Protein AF-K3WC01-F1 (afdb_monomer)

Radius of gyration: 13.49 Å; Cα contacts (8 Å, |Δi|>4): 91; chains: 1; bounding box: 34×24×38 Å

Sequence (81 aa):
SKTITPTCNHCTSYGAPEQVWELVDVETKPLQPTQVRIKVAFTSINPIDYKLSEYGASWFPRTPSEEAPFVIGFDENLMCT

pLDDT: mean 75.9, std 11.94, range [45.5, 95.94]

Secondary structure (DSSP, 8-state):
-PPPPPEEEEESS-S-HHHHEEEEE---PPPPTT------S-----HHHHHHHHHHHHHSSS---SSS--SS--GGGG-B-

InterPro domains:
  IPR011032 GroES-like superfamily [SSF50129] (5-74)

Mean predicted aligned error: 6.87 Å

Foldseek 3Di:
DDDDQWWAFDAPAADQCVVGTDIDGDDDDDDDPPDDDDDDPDFDDDPVLRVCRHPVVVVDVDDADPVRFDPDDDRNSVGTD

Solvent-accessible surface area (backbone atoms only — not comparable to full-atom values): 5391 Å² total; per-residue (Å²): 133,85,86,75,78,37,36,25,66,43,56,81,53,70,32,59,58,92,79,35,56,43,83,40,82,50,84,88,74,87,76,54,100,92,57,84,88,79,81,54,87,76,81,72,90,54,79,64,50,62,47,44,31,54,49,32,70,82,78,36,102,62,74,45,43,93,94,46,57,73,94,56,98,48,65,70,81,61,46,39,77

Structure (mmCIF, N/CA/C/O backbone):
data_AF-K3WC01-F1
#
_entry.id   AF-K3WC01-F1
#
loop_
_atom_site.group_PDB
_atom_site.id
_atom_site.type_symbol
_atom_site.label_atom_id
_atom_site.label_alt_id
_atom_site.label_comp_id
_atom_site.label_asym_id
_atom_site.label_entity_id
_atom_site.label_seq_id
_atom_site.pdbx_PDB_ins_code
_atom_site.Cartn_x
_atom_site.Cartn_y
_atom_site.Cartn_z
_atom_site.occupancy
_atom_site.B_iso_or_equiv
_atom_site.auth_seq_id
_atom_site.auth_comp_id
_atom_site.auth_asym_id
_atom_site.auth_atom_id
_atom_site.pdbx_PDB_model_num
ATOM 1 N N . SER A 1 1 ? -9.269 15.626 22.778 1.00 48.94 1 SER A N 1
ATOM 2 C CA . SER A 1 1 ? -8.800 14.626 21.801 1.00 48.94 1 SER A CA 1
ATOM 3 C C . SER A 1 1 ? -8.065 15.375 20.705 1.00 48.94 1 SER A C 1
ATOM 5 O O . SER A 1 1 ? -8.641 16.332 20.203 1.00 48.94 1 SER A O 1
ATOM 7 N N . LYS A 1 2 ? -6.799 15.058 20.399 1.00 48.25 2 LYS A N 1
ATOM 8 C CA . LYS A 1 2 ? -6.135 15.629 19.216 1.00 48.25 2 LYS A CA 1
ATOM 9 C C . LYS A 1 2 ? -6.677 14.886 17.998 1.00 48.25 2 LYS A C 1
ATOM 11 O O . LYS A 1 2 ? -6.565 13.664 17.952 1.00 48.25 2 LYS A O 1
ATOM 16 N N . THR A 1 3 ? -7.280 15.602 17.057 1.00 56.91 3 THR A N 1
ATOM 17 C CA . THR A 1 3 ? -7.607 15.046 15.742 1.00 56.91 3 THR A CA 1
ATOM 18 C C . THR A 1 3 ? -6.286 14.735 15.046 1.00 56.91 3 THR A C 1
ATOM 20 O O . THR A 1 3 ? -5.472 15.635 14.859 1.00 56.91 3 THR A O 1
ATOM 23 N N . ILE A 1 4 ? -6.037 13.459 14.761 1.00 63.72 4 ILE A N 1
ATOM 24 C CA . ILE A 1 4 ? -4.902 13.019 13.948 1.00 63.72 4 ILE A CA 1
ATOM 25 C C . ILE A 1 4 ? -5.437 12.918 12.526 1.00 63.72 4 ILE A C 1
ATOM 27 O O . ILE A 1 4 ? -6.401 12.183 12.300 1.00 63.72 4 ILE A O 1
ATOM 31 N N . THR A 1 5 ? -4.858 13.683 11.606 1.00 72.12 5 THR A N 1
ATOM 32 C CA . THR A 1 5 ? -5.101 13.502 10.175 1.00 72.12 5 THR A CA 1
ATOM 33 C C . THR A 1 5 ? -4.397 12.213 9.751 1.00 72.12 5 THR A C 1
ATOM 35 O O . THR A 1 5 ? -3.209 12.082 10.049 1.00 72.12 5 THR A O 1
ATOM 38 N N . PRO A 1 6 ? -5.104 11.236 9.159 1.00 74.69 6 PRO A N 1
ATOM 39 C CA . PRO A 1 6 ? -4.462 10.025 8.672 1.00 74.69 6 PRO A CA 1
ATOM 40 C C . PRO A 1 6 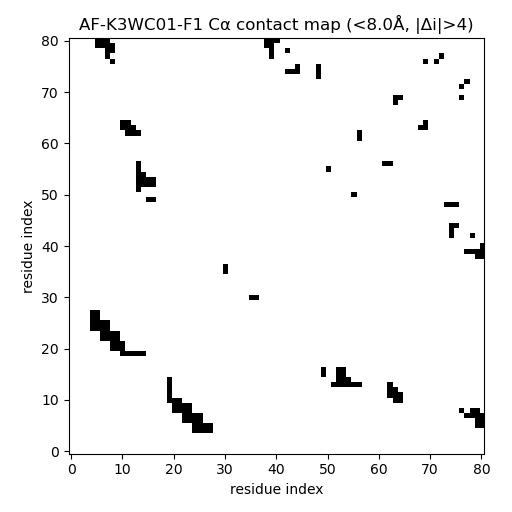? -3.559 10.352 7.482 1.00 74.69 6 PRO A C 1
ATOM 42 O O . PRO A 1 6 ? -3.956 11.106 6.592 1.00 74.69 6 PRO A O 1
ATOM 45 N N . THR A 1 7 ? -2.371 9.756 7.463 1.00 77.75 7 THR A N 1
ATOM 46 C CA . THR A 1 7 ? -1.418 9.874 6.351 1.00 77.75 7 THR A CA 1
ATOM 47 C C . THR A 1 7 ? -1.353 8.563 5.594 1.00 77.75 7 THR A C 1
ATOM 49 O O . THR A 1 7 ? -1.161 7.523 6.225 1.00 77.75 7 THR A O 1
ATOM 52 N N . CYS A 1 8 ? -1.469 8.597 4.268 1.00 74.56 8 CYS A N 1
ATOM 53 C CA . CYS A 1 8 ? -1.415 7.407 3.427 1.00 74.56 8 CYS A CA 1
ATOM 54 C C . CYS A 1 8 ? -0.283 7.452 2.404 1.00 74.56 8 CYS A C 1
ATOM 56 O O . CYS A 1 8 ? 0.050 8.524 1.902 1.00 74.56 8 CYS A O 1
ATOM 58 N N . ASN A 1 9 ? 0.243 6.283 2.032 1.00 71.56 9 ASN A N 1
ATOM 59 C CA . ASN A 1 9 ? 1.005 6.149 0.794 1.00 71.56 9 ASN A CA 1
ATOM 60 C C . ASN A 1 9 ? 0.049 6.282 -0.393 1.00 71.56 9 ASN A C 1
ATOM 62 O O . ASN A 1 9 ? -0.900 5.509 -0.535 1.00 71.56 9 ASN A O 1
ATOM 66 N N . HIS A 1 10 ? 0.308 7.262 -1.246 1.00 71.81 10 HIS A N 1
ATOM 67 C CA . HIS A 1 10 ? -0.445 7.511 -2.461 1.00 71.81 10 HIS A CA 1
ATOM 68 C C . HIS A 1 10 ? 0.400 7.117 -3.670 1.00 71.81 10 HIS A C 1
ATOM 70 O O . HIS A 1 10 ? 1.557 7.514 -3.800 1.00 71.81 10 HIS A O 1
ATOM 76 N N . CYS A 1 11 ? -0.184 6.282 -4.528 1.00 66.94 11 CYS A N 1
ATOM 77 C CA . CYS A 1 11 ? 0.440 5.760 -5.736 1.00 66.94 11 CYS A CA 1
ATOM 78 C C . CYS A 1 11 ? -0.489 6.054 -6.915 1.00 66.94 11 CYS A C 1
ATOM 80 O O . CYS A 1 11 ? -1.558 5.457 -7.044 1.00 66.94 11 CYS A O 1
ATOM 82 N N . THR A 1 12 ? -0.090 7.003 -7.761 1.00 68.62 12 THR A N 1
ATOM 83 C CA . THR A 1 12 ? -0.873 7.456 -8.927 1.00 68.62 12 THR A CA 1
ATOM 84 C C . THR A 1 12 ? -0.391 6.857 -10.243 1.00 68.62 12 THR A C 1
ATOM 86 O O . THR A 1 12 ? -1.006 7.074 -11.289 1.00 68.62 12 THR A O 1
ATOM 89 N N . SER A 1 13 ? 0.710 6.099 -10.216 1.00 75.38 13 SER A N 1
ATOM 90 C CA . SER A 1 13 ? 1.292 5.425 -11.377 1.00 75.38 13 SER A CA 1
ATOM 91 C C . SER A 1 13 ? 2.199 4.270 -10.949 1.00 75.38 13 SER A C 1
ATOM 93 O O . SER A 1 13 ? 2.745 4.277 -9.851 1.00 75.38 13 SER A O 1
ATOM 95 N N . TYR A 1 14 ? 2.359 3.276 -11.824 1.00 82.00 14 TYR A N 1
ATOM 96 C CA . TYR A 1 14 ? 3.344 2.210 -11.632 1.00 82.00 14 TYR A CA 1
ATOM 97 C C . TYR A 1 14 ? 4.756 2.727 -11.931 1.00 82.00 14 TYR A C 1
A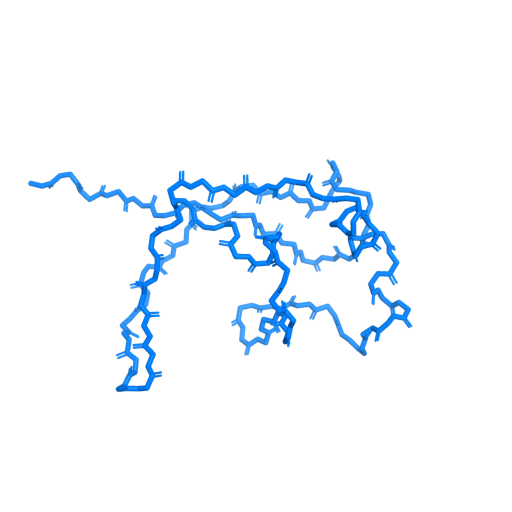TOM 99 O O . TYR A 1 14 ? 4.953 3.476 -12.889 1.00 82.00 14 TYR A O 1
ATOM 107 N N . GLY A 1 15 ? 5.736 2.303 -11.138 1.00 82.62 15 GLY A N 1
ATOM 108 C CA . GLY A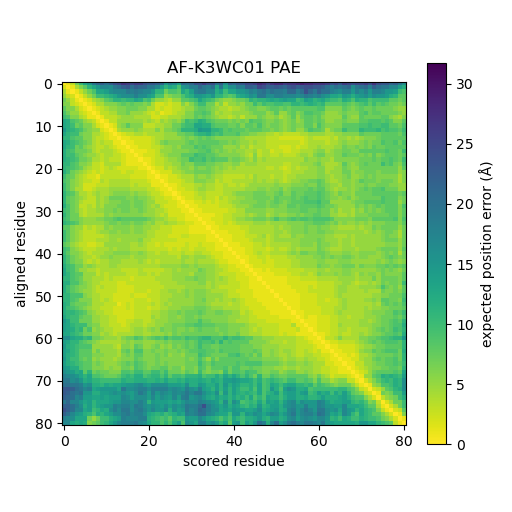 1 15 ? 7.128 2.729 -11.247 1.00 82.62 15 GLY A CA 1
ATOM 109 C C . GLY A 1 15 ? 7.963 2.344 -10.029 1.00 82.62 15 GLY A C 1
ATOM 110 O O . GLY A 1 15 ? 7.483 1.669 -9.114 1.00 82.62 15 GLY A O 1
ATOM 111 N N . ALA A 1 16 ? 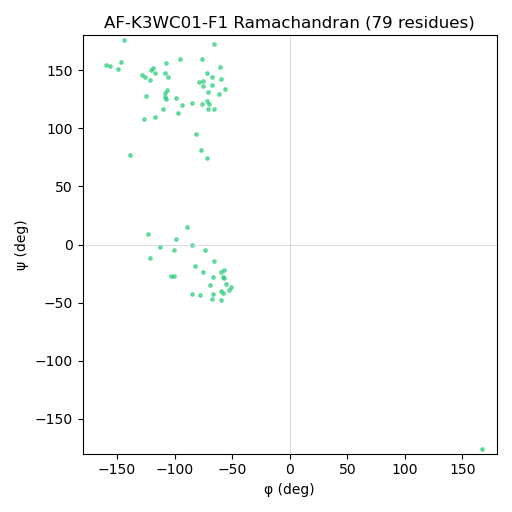9.226 2.773 -10.025 1.00 85.12 16 ALA A N 1
ATOM 112 C CA . ALA A 1 16 ? 10.116 2.574 -8.886 1.00 85.12 16 ALA A CA 1
ATOM 113 C C . ALA A 1 16 ? 9.543 3.300 -7.648 1.00 85.12 16 ALA A C 1
ATOM 115 O O . ALA A 1 16 ? 9.195 4.480 -7.775 1.00 85.12 16 ALA A O 1
ATOM 116 N N . PRO A 1 17 ? 9.409 2.644 -6.478 1.00 79.88 17 PRO A N 1
ATOM 117 C CA . PRO A 1 17 ? 8.695 3.207 -5.327 1.00 79.88 17 PRO A CA 1
ATOM 118 C C . PRO A 1 17 ? 9.163 4.603 -4.907 1.00 79.88 17 PRO A C 1
ATOM 120 O O . PRO A 1 17 ? 8.345 5.466 -4.613 1.00 79.88 17 PRO A O 1
ATOM 123 N N . GLU A 1 18 ? 10.466 4.873 -4.955 1.00 81.88 18 GLU A N 1
ATOM 124 C CA . GLU A 1 18 ? 11.050 6.173 -4.611 1.00 81.88 18 GLU A CA 1
ATOM 125 C C . GLU A 1 18 ? 10.653 7.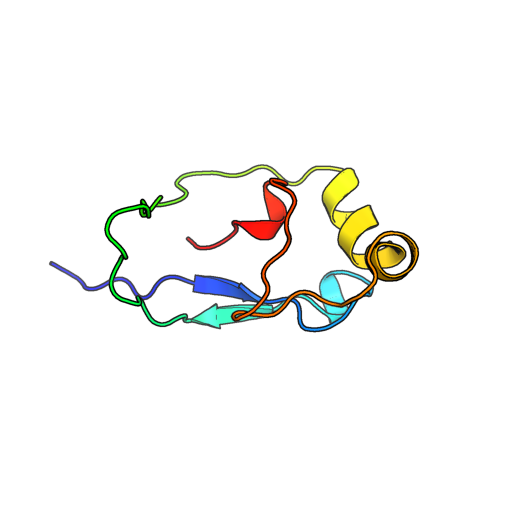319 -5.555 1.00 81.88 18 GLU A C 1
ATOM 127 O O . GLU A 1 18 ? 10.883 8.485 -5.238 1.00 81.88 18 GLU A O 1
ATOM 132 N N . GLN A 1 19 ? 10.084 7.001 -6.719 1.00 83.12 19 GLN A N 1
ATOM 133 C CA . GLN A 1 19 ? 9.634 7.974 -7.713 1.00 83.12 19 GLN A CA 1
ATOM 134 C C . GLN A 1 19 ? 8.124 8.204 -7.672 1.00 83.12 19 GLN A C 1
ATOM 136 O O . GLN A 1 19 ? 7.668 9.267 -8.090 1.00 83.12 19 GLN A O 1
ATOM 141 N N . VAL A 1 20 ? 7.354 7.203 -7.231 1.00 79.06 20 VAL A N 1
ATOM 142 C CA . VAL A 1 20 ? 5.892 7.181 -7.406 1.00 79.06 20 VAL A CA 1
ATOM 143 C C . VAL A 1 20 ? 5.110 7.096 -6.100 1.00 79.06 20 VAL A C 1
ATOM 145 O O . VAL A 1 20 ? 3.896 7.288 -6.132 1.00 79.06 20 VAL A O 1
ATOM 148 N N . TRP A 1 21 ? 5.767 6.817 -4.969 1.00 80.50 21 TRP A N 1
ATOM 149 C CA . TRP A 1 21 ? 5.120 6.798 -3.658 1.00 80.50 21 TRP A CA 1
ATOM 150 C C . TRP A 1 21 ? 5.368 8.097 -2.904 1.00 80.50 21 TRP A C 1
ATOM 152 O O . TRP A 1 21 ? 6.504 8.508 -2.670 1.00 80.50 21 TRP A O 1
ATOM 162 N N . GLU A 1 22 ? 4.275 8.708 -2.465 1.00 81.81 22 GLU A N 1
ATOM 163 C CA . GLU A 1 22 ? 4.273 9.911 -1.642 1.00 81.81 22 GLU A CA 1
ATOM 164 C C . GLU A 1 22 ? 3.393 9.710 -0.406 1.00 81.81 22 GLU A C 1
ATOM 166 O O . GLU A 1 22 ? 2.369 9.028 -0.457 1.00 81.81 22 GLU A O 1
ATOM 171 N N . LEU A 1 23 ? 3.792 10.314 0.716 1.00 82.12 23 LEU A N 1
ATOM 172 C CA . LEU A 1 23 ? 2.942 10.398 1.900 1.00 82.12 23 LEU A CA 1
ATOM 173 C C . LEU A 1 23 ? 2.019 11.603 1.758 1.00 82.12 23 LEU A C 1
ATOM 175 O O . LEU A 1 23 ? 2.494 12.735 1.651 1.00 82.12 23 LEU A O 1
ATOM 179 N N . VAL A 1 24 ? 0.712 11.361 1.800 1.00 81.81 24 VAL A N 1
ATOM 180 C CA . VAL A 1 24 ? -0.309 12.409 1.710 1.00 81.81 24 VAL A CA 1
ATOM 181 C C . VAL A 1 24 ? -1.261 12.342 2.893 1.00 81.81 24 VAL A C 1
ATOM 183 O O . VAL A 1 24 ? -1.612 11.263 3.370 1.00 81.81 24 VAL A O 1
ATOM 186 N N . ASP A 1 25 ? -1.702 13.506 3.355 1.00 84.44 25 ASP A N 1
ATOM 187 C CA . ASP A 1 25 ? -2.823 13.608 4.284 1.00 84.44 25 ASP A CA 1
ATOM 188 C C . ASP A 1 25 ? -4.122 13.258 3.551 1.00 84.44 25 ASP A C 1
ATOM 190 O O . ASP A 1 25 ? -4.396 13.805 2.481 1.0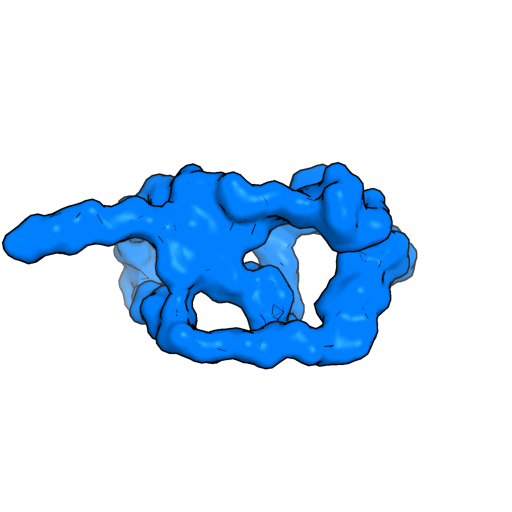0 84.44 25 ASP A O 1
ATOM 194 N N . VAL A 1 26 ? -4.949 12.388 4.135 1.00 78.44 26 VAL A N 1
ATOM 195 C CA . VAL A 1 26 ? -6.239 12.011 3.539 1.00 78.44 26 VAL A CA 1
ATOM 196 C C . VAL A 1 26 ? -7.422 12.419 4.406 1.00 78.44 26 VAL A C 1
ATOM 198 O O . VAL A 1 26 ? -7.384 12.408 5.641 1.00 78.44 26 VAL A O 1
ATOM 201 N N . GLU A 1 27 ? -8.533 12.749 3.748 1.00 83.12 27 GLU A N 1
ATOM 202 C CA . GLU A 1 27 ? -9.778 13.048 4.442 1.00 83.12 27 GLU A CA 1
ATOM 203 C C . GLU A 1 27 ? -10.446 11.768 4.962 1.00 83.12 27 GLU A C 1
ATOM 205 O O . GLU A 1 27 ? -10.600 10.757 4.272 1.00 83.12 27 GLU A O 1
ATOM 210 N N . THR A 1 28 ? -10.927 11.829 6.201 1.00 83.44 28 THR A N 1
ATOM 211 C CA . THR A 1 28 ? -11.689 10.737 6.803 1.00 83.44 28 THR A CA 1
ATOM 212 C C . THR A 1 28 ? -13.156 10.773 6.353 1.00 83.44 28 THR A C 1
ATOM 214 O O . THR A 1 28 ? -13.986 11.437 6.972 1.00 83.44 28 THR A O 1
ATOM 217 N N . LYS A 1 29 ? -13.504 10.006 5.312 1.00 83.62 29 LYS A N 1
ATOM 218 C CA . LYS A 1 29 ? -14.882 9.909 4.782 1.00 83.62 29 LYS A CA 1
ATOM 219 C C . LYS A 1 29 ? -15.827 9.127 5.724 1.00 83.62 29 LYS A C 1
ATOM 221 O O . LYS A 1 29 ? -15.370 8.200 6.400 1.00 83.62 29 LYS A O 1
ATOM 226 N N . PRO A 1 30 ? -17.138 9.441 5.799 1.00 89.25 30 PRO A N 1
ATOM 227 C CA . PRO A 1 30 ? -18.109 8.650 6.566 1.00 89.25 30 PRO A CA 1
ATOM 228 C C . PRO A 1 30 ? -18.193 7.192 6.086 1.00 89.25 30 PRO A C 1
ATOM 230 O O . PRO A 1 30 ? -18.127 6.928 4.888 1.00 89.25 30 PRO A O 1
ATOM 233 N N . LEU A 1 31 ? -18.360 6.247 7.017 1.00 87.69 31 LEU A N 1
ATOM 234 C CA . LEU A 1 31 ? -18.481 4.822 6.689 1.00 87.69 31 LEU A CA 1
ATOM 235 C C . LEU A 1 31 ? -19.891 4.478 6.198 1.00 87.69 31 LEU A C 1
ATOM 237 O O . LEU A 1 31 ? -20.882 4.920 6.779 1.00 87.69 31 LEU A O 1
ATOM 241 N N . GLN A 1 32 ? -19.973 3.627 5.177 1.00 91.12 32 GLN A N 1
ATOM 242 C CA . GLN A 1 32 ? -21.209 2.941 4.799 1.00 91.12 32 GLN A CA 1
ATOM 243 C C . GLN A 1 32 ? -21.512 1.781 5.767 1.00 91.12 32 GLN A C 1
ATOM 245 O O . GLN A 1 32 ? -20.587 1.266 6.399 1.00 91.12 32 GLN A O 1
ATOM 250 N N . PRO A 1 33 ? -22.769 1.300 5.860 1.00 95.94 33 PRO A N 1
ATOM 251 C CA . PRO A 1 33 ? -23.151 0.244 6.810 1.00 95.94 33 PRO A CA 1
ATOM 252 C C . PRO A 1 33 ? -22.362 -1.071 6.691 1.00 95.94 33 PRO A C 1
ATOM 254 O O . PRO A 1 33 ? -22.311 -1.845 7.641 1.00 95.94 33 PRO A O 1
ATOM 257 N N . THR A 1 34 ? -21.754 -1.334 5.533 1.00 92.75 34 THR A N 1
ATOM 258 C CA . THR A 1 34 ? -20.958 -2.539 5.248 1.00 92.75 34 THR A CA 1
ATOM 259 C C . THR A 1 34 ? -19.449 -2.321 5.382 1.00 92.75 34 THR A C 1
ATOM 261 O O . THR A 1 34 ? -18.674 -3.210 5.037 1.00 92.75 34 THR A O 1
ATOM 264 N N . GLN A 1 35 ? -19.012 -1.142 5.827 1.00 85.69 35 GLN A N 1
ATOM 265 C CA . GLN A 1 35 ? -17.602 -0.771 5.909 1.00 85.69 35 GLN A CA 1
ATOM 266 C C . GLN A 1 35 ? -17.118 -0.718 7.356 1.00 85.69 35 GLN A C 1
ATOM 268 O O . GLN A 1 35 ? -17.837 -0.322 8.271 1.00 85.69 35 GLN A O 1
ATOM 273 N N . VAL A 1 36 ? -15.848 -1.065 7.543 1.00 83.62 36 VAL A N 1
ATOM 274 C CA . VAL A 1 36 ? -15.127 -0.908 8.808 1.00 83.62 36 VAL A CA 1
ATOM 275 C C . VAL A 1 36 ? -13.946 0.034 8.609 1.00 83.62 36 VAL A C 1
ATOM 277 O O . VAL A 1 36 ? -13.397 0.124 7.512 1.00 83.62 36 VAL A O 1
ATOM 280 N N . ARG A 1 37 ? -13.539 0.730 9.675 1.00 87.06 37 ARG A N 1
ATOM 281 C CA . ARG A 1 37 ? -12.306 1.525 9.692 1.00 87.06 37 ARG A CA 1
ATOM 282 C C . ARG A 1 37 ? -11.261 0.829 10.543 1.00 87.06 37 ARG A C 1
ATOM 284 O O . ARG A 1 37 ? -11.501 0.557 11.716 1.00 87.06 37 ARG A O 1
ATOM 291 N N . ILE A 1 38 ? -10.101 0.596 9.949 1.00 81.19 38 ILE A N 1
ATOM 292 C CA . ILE A 1 38 ? -8.943 0.001 10.608 1.00 81.19 38 ILE A CA 1
ATOM 293 C C . ILE A 1 38 ? -7.917 1.112 10.820 1.00 81.19 38 ILE A C 1
ATOM 295 O O . ILE A 1 38 ? -7.650 1.885 9.905 1.00 81.19 38 ILE A O 1
ATOM 299 N N . LYS A 1 39 ? -7.358 1.197 12.030 1.00 82.75 39 LYS A N 1
ATOM 300 C CA . LYS A 1 39 ? -6.156 1.990 12.288 1.00 82.75 39 LYS A CA 1
ATOM 301 C C . LYS A 1 39 ? -4.962 1.047 12.242 1.00 82.75 39 LYS A C 1
ATOM 303 O O . LYS A 1 39 ? -4.856 0.171 13.102 1.00 82.75 39 LYS A O 1
ATOM 308 N N . VAL A 1 40 ? -4.092 1.217 11.253 1.00 79.44 40 VAL A N 1
ATOM 309 C CA . VAL A 1 40 ? -2.882 0.404 11.128 1.00 79.44 40 VAL A CA 1
ATOM 310 C C . VAL A 1 40 ? -1.911 0.814 12.232 1.00 79.44 40 VAL A C 1
ATOM 312 O O . VAL A 1 40 ? -1.491 1.963 12.312 1.00 79.44 40 VAL A O 1
ATOM 315 N N . ALA A 1 41 ? -1.595 -0.114 13.136 1.00 82.25 41 ALA A N 1
ATOM 316 C CA . ALA A 1 41 ? -0.594 0.122 14.177 1.00 82.25 41 ALA A CA 1
ATOM 317 C C . ALA A 1 41 ? 0.819 -0.161 13.657 1.00 82.25 41 ALA A C 1
ATOM 319 O O . ALA A 1 41 ? 1.747 0.595 13.927 1.00 82.25 41 ALA A O 1
ATOM 320 N N . PHE A 1 42 ? 0.955 -1.256 12.907 1.00 80.75 42 PHE A N 1
ATOM 321 C CA . PHE A 1 42 ? 2.192 -1.725 12.302 1.00 80.75 42 PHE A CA 1
ATOM 322 C C . PHE A 1 42 ? 1.858 -2.450 11.003 1.00 80.75 42 PHE A C 1
ATOM 324 O O . PHE A 1 42 ? 0.789 -3.049 10.885 1.00 80.75 42 PHE A O 1
ATOM 331 N N . THR A 1 43 ? 2.791 -2.414 10.062 1.00 81.75 43 THR A N 1
ATOM 332 C CA . THR A 1 43 ? 2.708 -3.120 8.786 1.00 81.75 43 THR A CA 1
ATOM 333 C C . THR A 1 43 ? 4.106 -3.547 8.357 1.00 81.75 43 THR A C 1
ATOM 335 O O . THR A 1 43 ? 5.099 -2.970 8.812 1.00 81.75 43 THR A O 1
ATOM 338 N N . SER A 1 44 ? 4.188 -4.573 7.517 1.00 82.62 44 SER A N 1
ATOM 339 C CA . SER A 1 44 ? 5.448 -5.040 6.944 1.00 82.62 44 SER A CA 1
ATOM 340 C C . SER A 1 44 ? 5.693 -4.431 5.562 1.00 82.62 44 SER A C 1
ATOM 342 O O . SER A 1 44 ? 4.758 -3.952 4.924 1.00 82.62 44 SER A O 1
ATOM 344 N N . ILE A 1 45 ? 6.957 -4.433 5.132 1.00 82.12 45 ILE A N 1
ATOM 345 C CA . ILE A 1 45 ? 7.343 -4.241 3.731 1.00 82.12 45 ILE A CA 1
ATOM 346 C C . ILE A 1 45 ? 7.866 -5.590 3.237 1.00 82.12 45 ILE A C 1
ATOM 348 O O . ILE A 1 45 ? 8.863 -6.108 3.746 1.00 82.12 45 ILE A O 1
ATOM 352 N N . ASN A 1 46 ? 7.178 -6.165 2.265 1.00 82.88 46 ASN A N 1
ATOM 353 C CA . ASN A 1 46 ? 7.441 -7.461 1.671 1.00 82.88 46 ASN A CA 1
ATOM 354 C C . ASN A 1 46 ? 8.020 -7.309 0.255 1.00 82.88 46 ASN A C 1
ATOM 356 O O . ASN A 1 46 ? 7.753 -6.331 -0.439 1.00 82.88 46 ASN A O 1
ATOM 360 N N . PRO A 1 47 ? 8.757 -8.309 -0.261 1.00 87.94 47 PRO A N 1
ATOM 361 C CA . PRO A 1 47 ? 9.276 -8.263 -1.631 1.00 87.94 47 PRO A CA 1
ATOM 362 C C . PRO A 1 47 ? 8.205 -8.147 -2.724 1.00 87.94 47 PRO A C 1
ATOM 364 O O . PRO A 1 47 ? 8.524 -7.729 -3.836 1.00 87.94 47 PRO A O 1
ATOM 367 N N . ILE A 1 48 ? 6.962 -8.564 -2.449 1.00 84.44 48 ILE A N 1
ATOM 368 C CA . ILE A 1 48 ? 5.858 -8.392 -3.401 1.00 84.44 48 ILE A CA 1
ATOM 369 C C . ILE A 1 48 ? 5.519 -6.914 -3.597 1.00 84.44 48 ILE A C 1
ATOM 371 O O . ILE A 1 48 ? 5.148 -6.556 -4.709 1.00 84.44 48 ILE A O 1
ATOM 375 N N . ASP A 1 49 ? 5.772 -6.070 -2.593 1.00 80.94 49 ASP A N 1
ATOM 376 C CA . ASP A 1 49 ? 5.342 -4.679 -2.626 1.00 80.94 49 ASP A CA 1
ATOM 377 C C . ASP A 1 49 ? 6.091 -3.874 -3.700 1.00 80.94 49 ASP A C 1
ATOM 379 O O . ASP A 1 49 ? 5.528 -3.234 -4.590 1.00 80.94 49 ASP A O 1
ATOM 383 N N . TYR A 1 50 ? 7.413 -4.046 -3.733 1.00 83.00 50 TYR A N 1
ATOM 384 C CA . TYR A 1 50 ? 8.264 -3.501 -4.793 1.00 83.00 50 TYR A CA 1
ATOM 385 C C . TYR A 1 50 ? 7.850 -4.000 -6.180 1.00 83.00 50 TYR A C 1
ATOM 387 O O . TYR A 1 50 ? 7.802 -3.237 -7.144 1.00 83.00 50 TYR A O 1
ATOM 395 N N . LYS A 1 51 ? 7.520 -5.293 -6.288 1.00 85.94 51 LYS A N 1
ATOM 396 C CA . LYS A 1 51 ? 7.131 -5.887 -7.568 1.00 85.94 51 LYS A CA 1
ATOM 397 C C . LYS A 1 51 ? 5.775 -5.379 -8.043 1.00 85.94 51 LYS A C 1
ATOM 399 O O . LYS A 1 51 ? 5.592 -5.234 -9.249 1.00 85.94 51 LYS A O 1
ATOM 404 N N . LEU A 1 52 ? 4.837 -5.126 -7.134 1.00 82.62 52 LEU A N 1
ATOM 405 C CA . LEU A 1 52 ? 3.545 -4.556 -7.485 1.00 82.62 52 LEU A CA 1
ATOM 406 C C . LEU A 1 52 ? 3.712 -3.126 -8.000 1.00 82.62 52 LEU A C 1
ATOM 408 O O . LEU A 1 52 ? 3.123 -2.790 -9.028 1.00 82.62 52 LEU A O 1
ATOM 412 N N . SER A 1 53 ? 4.555 -2.323 -7.345 1.00 81.50 53 SER A N 1
ATOM 413 C CA . SER A 1 53 ? 4.866 -0.965 -7.798 1.00 81.50 53 SER A CA 1
ATOM 414 C C . SER A 1 53 ? 5.485 -0.951 -9.198 1.00 81.50 53 SER A C 1
ATOM 416 O O . SER A 1 53 ? 5.020 -0.213 -10.063 1.00 81.50 53 SER A O 1
ATOM 418 N N . GLU A 1 54 ? 6.486 -1.797 -9.458 1.00 86.06 54 GLU A N 1
ATOM 419 C CA . GLU A 1 54 ? 7.218 -1.800 -10.734 1.00 86.06 54 GLU A CA 1
ATOM 420 C C . GLU A 1 54 ? 6.458 -2.481 -11.883 1.00 86.06 54 GLU A C 1
ATOM 422 O O . GLU A 1 54 ? 6.443 -1.979 -13.007 1.00 86.06 54 GLU A O 1
ATOM 427 N N . TYR A 1 55 ? 5.833 -3.633 -11.625 1.00 86.38 55 TYR A N 1
ATOM 428 C CA . TYR A 1 55 ? 5.277 -4.503 -12.671 1.00 86.38 55 TYR A CA 1
ATOM 429 C C . TYR A 1 55 ? 3.755 -4.586 -12.654 1.00 86.38 55 TYR A C 1
ATOM 431 O O . TYR A 1 55 ? 3.179 -5.244 -13.526 1.00 86.38 55 TYR A O 1
ATOM 439 N N . GLY A 1 56 ? 3.076 -3.929 -11.712 1.00 84.00 56 GLY A N 1
ATOM 440 C CA . GLY A 1 56 ? 1.629 -4.053 -11.545 1.00 84.00 56 GLY A CA 1
ATOM 441 C C . GLY A 1 56 ? 0.828 -3.687 -12.798 1.00 84.00 56 GLY A C 1
ATOM 442 O O . GLY A 1 56 ? -0.194 -4.319 -13.053 1.00 84.00 56 GLY A O 1
ATOM 443 N N . ALA A 1 57 ? 1.335 -2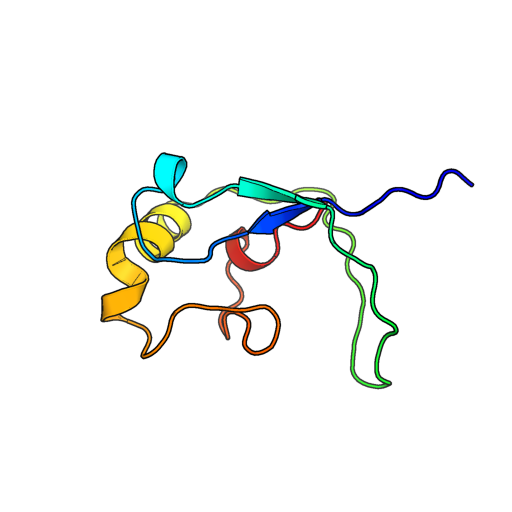.789 -13.651 1.00 85.88 57 ALA A N 1
ATOM 444 C CA . ALA A 1 57 ? 0.734 -2.463 -14.951 1.00 85.88 57 ALA A CA 1
ATOM 445 C C . ALA A 1 57 ? 0.578 -3.679 -15.886 1.00 85.88 57 ALA A C 1
ATOM 447 O O . ALA A 1 57 ? -0.300 -3.699 -16.744 1.00 85.88 57 ALA A O 1
ATOM 448 N N . SER A 1 58 ? 1.435 -4.694 -15.741 1.00 88.25 58 SER A N 1
ATOM 449 C CA . SER A 1 58 ? 1.356 -5.937 -16.519 1.00 88.25 58 SER A CA 1
ATOM 450 C C . SER A 1 58 ? 0.343 -6.939 -15.955 1.00 88.25 58 SER A C 1
ATOM 452 O O . SER A 1 58 ? -0.080 -7.852 -16.663 1.00 88.25 58 SER A O 1
ATOM 454 N N . TRP A 1 59 ? -0.048 -6.778 -14.689 1.00 84.38 59 TRP A N 1
ATOM 455 C CA . TRP A 1 59 ? -0.951 -7.684 -13.975 1.00 84.38 59 TRP A CA 1
ATOM 456 C C . TRP A 1 59 ? -2.365 -7.126 -13.843 1.00 84.38 59 TRP A C 1
ATOM 458 O O . TRP A 1 59 ? -3.321 -7.898 -13.769 1.00 84.38 59 TRP A O 1
ATOM 468 N N . PHE A 1 60 ? -2.512 -5.800 -13.837 1.00 82.56 60 PHE A N 1
ATOM 469 C CA . PHE A 1 60 ? -3.784 -5.123 -13.622 1.00 82.56 60 PHE A CA 1
ATOM 470 C C . PHE A 1 60 ? -4.147 -4.220 -14.799 1.00 82.56 60 PHE A C 1
ATOM 472 O O . PHE A 1 60 ? -3.292 -3.529 -15.344 1.00 82.56 60 PHE A O 1
ATOM 479 N N . PRO A 1 61 ? -5.438 -4.167 -15.174 1.00 81.69 61 PRO A N 1
ATOM 480 C CA . PRO A 1 61 ? -5.893 -3.402 -16.333 1.00 81.69 61 PRO A CA 1
ATOM 481 C C . PRO A 1 61 ? -5.893 -1.883 -16.105 1.00 81.69 61 PRO A C 1
ATOM 483 O O . PRO A 1 61 ? -6.241 -1.131 -17.012 1.00 81.69 61 PRO A O 1
ATOM 486 N N . ARG A 1 62 ? -5.587 -1.422 -14.888 1.00 78.94 62 ARG A N 1
ATOM 487 C CA . ARG A 1 62 ? -5.632 -0.013 -14.500 1.00 78.94 62 ARG A CA 1
ATOM 488 C C . ARG A 1 62 ? -4.715 0.257 -13.319 1.00 78.94 62 ARG A C 1
ATOM 490 O O . ARG A 1 62 ? -4.540 -0.610 -12.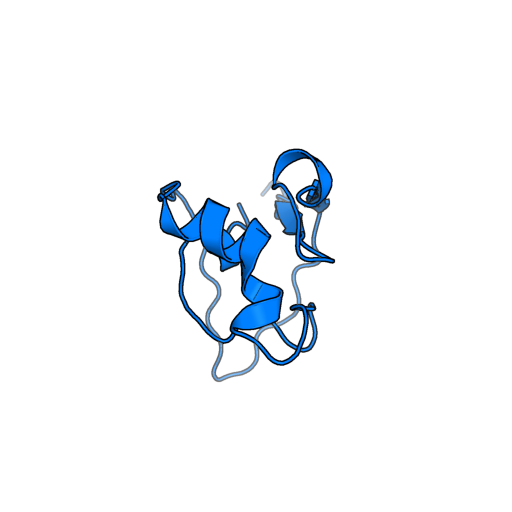466 1.00 78.94 62 ARG A O 1
ATOM 497 N N . THR A 1 63 ? -4.260 1.497 -13.226 1.00 77.06 63 THR A N 1
ATOM 498 C CA . THR A 1 63 ? -3.706 2.042 -11.990 1.00 77.06 63 THR A CA 1
ATOM 499 C C . THR A 1 63 ? -4.819 2.177 -10.931 1.00 77.06 63 THR A C 1
ATOM 501 O O . THR A 1 63 ? -5.980 2.446 -11.275 1.00 77.06 63 THR A O 1
ATOM 504 N N . PRO A 1 64 ? -4.516 1.950 -9.649 1.00 71.75 64 PRO A N 1
ATOM 505 C CA . PRO A 1 64 ? -5.407 2.274 -8.537 1.00 71.75 64 PRO A CA 1
ATOM 506 C C . PRO A 1 64 ? -5.731 3.765 -8.448 1.00 71.75 64 PRO A C 1
ATOM 508 O O . PRO A 1 64 ? -4.931 4.609 -8.840 1.00 71.75 64 PRO A O 1
ATOM 511 N N . SER A 1 65 ? -6.896 4.074 -7.889 1.00 72.75 65 SER A N 1
ATOM 512 C CA . SER A 1 65 ? -7.297 5.423 -7.481 1.00 72.75 65 SER A CA 1
ATOM 513 C C . SER A 1 65 ? -8.127 5.349 -6.198 1.00 72.75 65 SER A C 1
ATOM 515 O O . SER A 1 65 ? -8.454 4.254 -5.735 1.00 72.75 65 SER A O 1
ATOM 517 N N . GLU A 1 66 ? -8.515 6.492 -5.630 1.00 69.69 66 GLU A N 1
ATOM 518 C CA . GLU A 1 66 ? -9.430 6.510 -4.481 1.00 69.69 66 GLU A CA 1
ATOM 519 C C . GLU A 1 66 ? -10.791 5.866 -4.793 1.00 69.69 66 GLU A C 1
ATOM 521 O O . GLU A 1 66 ? -11.357 5.156 -3.963 1.00 69.69 66 GLU A O 1
ATOM 526 N N . GLU A 1 67 ? -11.331 6.104 -5.989 1.00 72.44 67 GLU A N 1
ATOM 527 C CA . GLU A 1 67 ? -12.625 5.574 -6.435 1.00 72.44 67 GLU A CA 1
ATOM 528 C C . GLU A 1 67 ? -12.543 4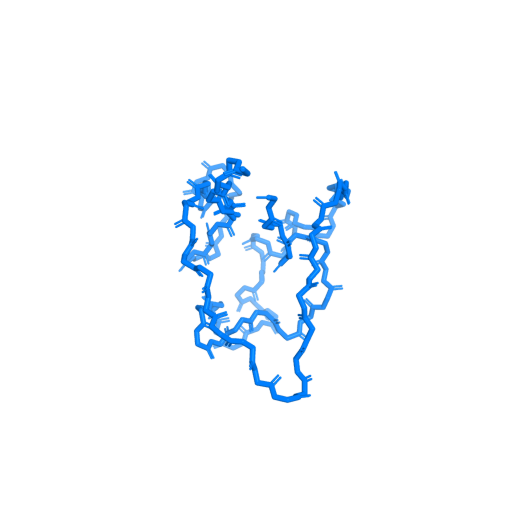.093 -6.799 1.00 72.44 67 GLU A C 1
ATOM 530 O O . GLU A 1 67 ? -13.546 3.377 -6.788 1.00 72.44 67 GLU A O 1
ATOM 535 N N . ALA A 1 68 ? -11.343 3.635 -7.141 1.00 72.88 68 ALA A N 1
ATOM 536 C CA . ALA A 1 68 ? -11.076 2.278 -7.550 1.00 72.88 68 ALA A CA 1
ATOM 537 C C . ALA A 1 68 ? -9.758 1.824 -6.897 1.00 72.88 68 ALA A C 1
ATOM 539 O O . ALA A 1 68 ? -8.720 1.768 -7.563 1.00 72.88 68 ALA A O 1
ATOM 540 N N . PRO A 1 69 ? -9.755 1.486 -5.596 1.00 69.44 69 PRO A N 1
ATOM 541 C CA . PRO A 1 69 ? -8.535 1.059 -4.919 1.00 69.44 69 PRO A CA 1
ATOM 542 C C . PRO A 1 69 ? -8.038 -0.278 -5.483 1.00 69.44 69 PRO A C 1
ATOM 544 O O . PRO A 1 69 ? -8.702 -0.925 -6.308 1.00 69.44 69 PRO A O 1
ATOM 547 N N . PHE A 1 70 ? -6.852 -0.706 -5.054 1.00 67.69 70 PHE A N 1
ATOM 548 C CA . PHE A 1 70 ? -6.394 -2.063 -5.327 1.00 67.69 70 PHE A CA 1
ATOM 549 C C . PHE A 1 70 ? -7.422 -3.076 -4.804 1.00 67.69 70 PHE A C 1
ATOM 551 O O . PHE A 1 70 ? -7.891 -2.985 -3.673 1.00 67.69 70 PHE A O 1
ATOM 558 N N . VAL A 1 71 ? -7.759 -4.072 -5.627 1.00 63.53 71 VAL A N 1
ATOM 559 C CA . VAL A 1 71 ? -8.700 -5.151 -5.260 1.00 63.53 71 VAL A CA 1
ATOM 560 C C . VAL A 1 71 ? -7.958 -6.326 -4.600 1.00 63.53 71 VAL A C 1
ATOM 562 O O . VAL A 1 71 ? -8.488 -7.426 -4.476 1.00 63.53 71 VAL A O 1
ATOM 565 N N . ILE A 1 72 ? -6.708 -6.106 -4.182 1.00 63.44 72 ILE A N 1
ATOM 566 C CA . ILE A 1 72 ? -5.874 -7.110 -3.527 1.00 63.44 72 ILE A CA 1
ATOM 567 C C . ILE A 1 72 ? -5.389 -6.569 -2.189 1.00 63.44 72 ILE A C 1
ATOM 569 O O . ILE A 1 72 ? -4.807 -5.485 -2.119 1.00 63.44 72 ILE A O 1
ATOM 573 N N . GLY A 1 73 ? -5.620 -7.358 -1.140 1.00 56.56 73 GLY A N 1
ATOM 574 C CA . GLY A 1 73 ? -5.086 -7.115 0.192 1.00 56.56 73 GLY A CA 1
ATOM 575 C C . GLY A 1 73 ? -3.616 -7.511 0.265 1.00 56.56 73 GLY A C 1
ATOM 576 O O . GLY A 1 73 ? -3.303 -8.606 0.723 1.00 56.56 73 GLY A O 1
ATOM 577 N N . PHE A 1 74 ? -2.741 -6.626 -0.202 1.00 59.16 74 PHE A N 1
ATOM 578 C CA . PHE A 1 74 ? -1.345 -6.590 0.223 1.00 59.16 74 PHE A CA 1
ATOM 579 C C . PHE A 1 74 ? -1.166 -5.394 1.163 1.00 59.16 74 PHE A C 1
ATOM 581 O O . PHE A 1 74 ? -1.823 -4.365 0.984 1.00 59.16 74 PHE A O 1
ATOM 588 N N . ASP A 1 75 ? -0.322 -5.560 2.180 1.00 55.31 75 ASP A N 1
ATOM 589 C CA . ASP A 1 75 ? -0.066 -4.593 3.258 1.00 55.31 75 ASP A CA 1
ATOM 590 C C . ASP A 1 75 ? 0.254 -3.175 2.732 1.00 55.31 75 ASP A C 1
ATOM 592 O O . ASP A 1 75 ? -0.201 -2.172 3.284 1.00 55.31 75 ASP A O 1
ATOM 596 N N . GLU A 1 76 ? 0.965 -3.094 1.607 1.00 52.53 76 GLU A N 1
ATOM 597 C CA . GLU A 1 76 ? 1.286 -1.870 0.862 1.00 52.53 76 GLU A CA 1
ATOM 598 C C . GLU A 1 76 ? 0.068 -1.020 0.455 1.00 52.53 76 GLU A C 1
ATOM 600 O O . GLU A 1 76 ? 0.128 0.208 0.500 1.00 52.53 76 GLU A O 1
ATOM 605 N N . ASN A 1 77 ? -1.070 -1.648 0.141 1.00 50.28 77 ASN A N 1
ATOM 606 C CA . ASN A 1 77 ? -2.270 -0.974 -0.377 1.00 50.28 77 ASN A CA 1
ATOM 607 C C . ASN A 1 77 ? -3.163 -0.396 0.730 1.00 50.28 77 ASN A C 1
ATOM 609 O O . ASN A 1 77 ? -4.221 0.173 0.458 1.00 50.28 77 ASN A O 1
ATOM 613 N N . LEU A 1 78 ? -2.753 -0.591 1.983 1.00 48.72 78 LEU A N 1
ATOM 614 C CA . LEU A 1 78 ? -3.474 -0.221 3.196 1.00 48.72 78 LEU A CA 1
ATOM 615 C C . LEU A 1 78 ? -2.651 0.697 4.100 1.00 48.72 78 LEU A C 1
ATOM 617 O O . LEU A 1 78 ? -3.073 0.951 5.228 1.00 48.72 78 LEU A O 1
ATOM 621 N N . MET A 1 79 ? -1.498 1.193 3.636 1.00 50.03 79 MET A N 1
ATOM 622 C CA . MET A 1 79 ? -0.620 2.050 4.431 1.00 50.03 79 MET A CA 1
ATOM 623 C C . MET A 1 79 ? -1.224 3.441 4.610 1.00 50.03 79 MET A C 1
ATOM 625 O O . MET A 1 79 ? -0.786 4.396 3.987 1.00 50.03 79 MET A O 1
ATOM 629 N N . CYS A 1 80 ? -2.236 3.520 5.466 1.00 51.75 80 CYS A N 1
ATOM 630 C CA . CYS A 1 80 ? -2.812 4.716 6.050 1.00 51.75 80 CYS A CA 1
ATOM 631 C C . CYS A 1 80 ? -2.600 4.625 7.568 1.00 51.75 80 CYS A C 1
ATOM 633 O O . CYS A 1 80 ? -3.205 3.768 8.222 1.00 51.75 80 CYS A O 1
ATOM 635 N N . THR A 1 81 ? -1.715 5.458 8.120 1.00 45.50 81 THR A N 1
ATOM 636 C CA . THR A 1 81 ? -1.356 5.489 9.555 1.00 45.50 81 THR A CA 1
ATOM 637 C C . THR A 1 81 ? -2.065 6.600 10.314 1.00 45.50 81 THR A C 1
ATOM 639 O O . THR A 1 81 ? -2.193 7.703 9.736 1.00 45.50 81 THR A O 1
#

Organism: Globisporangium ultimum (strain ATCC 200006 / CBS 805.95 / DAOM BR144) (NCBI:txid431595)

Nearest PDB structures (foldseek):
  1zsy-assembly1_A  TM=8.188E-01  e=6.058E-01  Homo sapiens
  3gms-assembly1_A  TM=8.939E-01  e=2.820E+00  Bacillus thuringiensis